Protein AF-A0A141CLS1-F1 (afdb_monomer_lite)

Organism: NCBI:txid1562708

Sequence (129 aa):
MVGFLYMALSSPFIVAILFVFTLALASLVVGCVDSFLGFVVFVVYVGGALVLFSYCFMLTPIQDTSTPMPTAAFPMLLLSLSSPLVSHTALYEFYWVSSLLVSVGVLLFIVMLCVVSMVDFSQGAMRVL

Structure (mmCIF, N/CA/C/O backbone):
data_AF-A0A141CLS1-F1
#
_entry.id   AF-A0A141CLS1-F1
#
loop_
_atom_site.group_PDB
_atom_site.id
_atom_site.type_symbol
_atom_site.label_atom_id
_atom_site.label_alt_id
_atom_site.label_comp_id
_atom_site.label_asym_id
_atom_site.label_entity_id
_atom_site.label_seq_id
_atom_site.pdbx_PDB_ins_code
_atom_site.Cartn_x
_atom_site.Cartn_y
_atom_site.Cartn_z
_atom_site.occupancy
_atom_site.B_iso_or_equiv
_atom_site.auth_seq_id
_atom_site.auth_comp_id
_atom_site.auth_asym_id
_atom_site.auth_atom_id
_atom_site.pdbx_PDB_model_num
ATOM 1 N N . MET A 1 1 ? 10.681 -12.721 9.536 1.00 56.19 1 MET A N 1
ATOM 2 C CA . MET A 1 1 ? 10.980 -12.102 10.849 1.00 56.19 1 MET A CA 1
ATOM 3 C C . MET A 1 1 ? 10.014 -10.964 11.186 1.00 56.19 1 MET A C 1
ATOM 5 O O . MET A 1 1 ? 9.451 -10.987 12.268 1.00 56.19 1 MET A O 1
ATOM 9 N N . VAL A 1 2 ? 9.726 -10.045 10.252 1.00 60.47 2 VAL A N 1
ATOM 10 C CA . VAL A 1 2 ? 8.754 -8.942 10.449 1.00 60.47 2 VAL A CA 1
ATOM 11 C C . VAL A 1 2 ? 7.350 -9.420 10.866 1.00 60.47 2 VAL A C 1
ATOM 13 O O . VAL A 1 2 ? 6.761 -8.853 11.777 1.00 60.47 2 VAL A O 1
ATOM 16 N N . GLY A 1 3 ? 6.838 -10.513 10.282 1.00 61.44 3 GLY A N 1
ATOM 17 C CA . GLY A 1 3 ? 5.525 -11.074 10.650 1.00 61.44 3 GLY A CA 1
ATOM 18 C C . GLY A 1 3 ? 5.404 -11.508 12.119 1.00 61.44 3 GLY A C 1
ATOM 19 O O . GLY A 1 3 ? 4.357 -11.325 12.728 1.00 61.44 3 GLY A O 1
ATOM 20 N N . PHE A 1 4 ? 6.491 -12.008 12.716 1.00 61.31 4 PHE A N 1
ATOM 21 C CA . PHE A 1 4 ? 6.523 -12.371 14.138 1.00 61.31 4 PHE A CA 1
ATOM 22 C C . PHE A 1 4 ? 6.476 -11.128 15.039 1.00 61.31 4 PHE A C 1
ATOM 24 O O . PHE A 1 4 ? 5.870 -11.152 16.104 1.00 61.31 4 PHE A O 1
ATOM 31 N N . LEU A 1 5 ? 7.060 -10.018 14.577 1.00 65.31 5 LEU A N 1
ATOM 32 C CA . LEU A 1 5 ? 7.060 -8.747 15.292 1.00 65.31 5 LEU A CA 1
ATOM 33 C C . LEU A 1 5 ? 5.656 -8.127 15.345 1.00 65.31 5 LEU A C 1
ATOM 35 O O . LEU A 1 5 ? 5.281 -7.583 16.376 1.00 65.31 5 LEU A O 1
ATOM 39 N N . TYR A 1 6 ? 4.850 -8.290 14.291 1.00 67.19 6 TYR A N 1
ATOM 40 C CA . TYR A 1 6 ? 3.437 -7.891 14.313 1.00 67.19 6 TYR A CA 1
ATOM 41 C C . TYR A 1 6 ? 2.585 -8.736 15.262 1.00 67.19 6 TYR A C 1
ATOM 43 O O . TYR A 1 6 ? 1.715 -8.193 15.932 1.00 67.19 6 TYR A O 1
ATOM 51 N N . MET A 1 7 ? 2.847 -10.042 15.355 1.00 63.72 7 MET A N 1
ATOM 52 C CA . MET A 1 7 ? 2.113 -10.932 16.265 1.00 63.72 7 MET A CA 1
ATOM 53 C C . MET A 1 7 ? 2.458 -10.703 17.745 1.00 63.72 7 MET A C 1
ATOM 55 O O . MET A 1 7 ? 1.649 -11.014 18.613 1.00 63.72 7 MET A O 1
ATOM 59 N N . ALA A 1 8 ? 3.643 -10.165 18.041 1.00 60.09 8 ALA A N 1
ATOM 60 C CA . ALA A 1 8 ? 4.111 -9.926 19.407 1.00 60.09 8 ALA A CA 1
ATOM 61 C C . ALA A 1 8 ? 3.618 -8.599 20.022 1.00 60.09 8 ALA A C 1
ATOM 63 O O . ALA A 1 8 ? 3.881 -8.336 21.196 1.00 60.09 8 ALA A O 1
ATOM 64 N N . LEU A 1 9 ? 2.932 -7.749 19.252 1.00 64.50 9 LEU A N 1
ATOM 65 C CA . LEU A 1 9 ? 2.493 -6.422 19.687 1.00 64.50 9 LEU A CA 1
ATOM 66 C C . LEU A 1 9 ? 1.011 -6.432 20.060 1.00 64.50 9 LEU A C 1
ATOM 68 O O . LEU A 1 9 ? 0.156 -6.798 19.261 1.00 64.50 9 LEU A O 1
ATOM 72 N N . SER A 1 10 ? 0.712 -5.995 21.281 1.00 63.69 10 SER A N 1
ATOM 73 C CA . SER A 1 10 ? -0.643 -5.999 21.839 1.00 63.69 10 SER A CA 1
ATOM 74 C C . SER A 1 10 ? -1.472 -4.766 21.477 1.00 63.69 10 SER A C 1
ATOM 76 O O . SER A 1 10 ? -2.696 -4.822 21.563 1.00 63.69 10 SER A O 1
ATOM 78 N N . SER A 1 11 ? -0.840 -3.656 21.079 1.00 71.19 11 SER A N 1
ATOM 79 C CA . SER A 1 11 ? -1.542 -2.403 20.788 1.00 71.19 11 SER A CA 1
ATOM 80 C C . SER A 1 11 ? -1.694 -2.161 19.277 1.00 71.19 11 SER A C 1
ATOM 82 O O . SER A 1 11 ? -0.695 -2.099 18.549 1.00 71.19 11 SER A O 1
ATOM 84 N N . PRO A 1 12 ? -2.932 -1.960 18.779 1.00 75.06 12 PRO A N 1
ATOM 85 C CA . PRO A 1 12 ? -3.194 -1.788 17.348 1.00 75.06 12 PRO A CA 1
ATOM 86 C C . PRO A 1 12 ? -2.541 -0.517 16.785 1.00 75.06 12 PRO A C 1
ATOM 88 O O . PRO A 1 12 ? -2.148 -0.480 15.622 1.00 75.06 12 PRO A O 1
ATOM 91 N N . PHE A 1 13 ? -2.357 0.506 17.624 1.00 75.81 13 PHE A N 1
ATOM 92 C CA . PHE A 1 13 ? -1.700 1.756 17.245 1.00 75.81 13 PHE A CA 1
ATOM 93 C C . PHE A 1 13 ? -0.210 1.575 16.923 1.00 75.81 13 PHE A C 1
ATOM 95 O O . PHE A 1 13 ? 0.270 2.062 15.900 1.00 75.81 13 PHE A O 1
ATOM 102 N N . ILE A 1 14 ? 0.526 0.833 17.760 1.00 75.62 14 ILE A N 1
ATOM 103 C CA . ILE A 1 14 ? 1.956 0.575 17.529 1.00 75.62 14 ILE A CA 1
ATOM 104 C C . ILE A 1 14 ? 2.134 -0.302 16.287 1.00 75.62 14 ILE A C 1
ATOM 106 O O . ILE A 1 14 ? 3.029 -0.050 15.479 1.00 75.62 14 ILE A O 1
ATOM 110 N N . VAL A 1 15 ? 1.247 -1.283 16.092 1.00 78.69 15 VAL A N 1
ATOM 111 C CA . VAL A 1 15 ? 1.221 -2.115 14.882 1.00 78.69 15 VAL A CA 1
ATOM 112 C C . VAL A 1 15 ? 1.004 -1.261 13.632 1.00 78.69 15 VAL A C 1
ATOM 114 O O . VAL A 1 15 ? 1.752 -1.416 12.668 1.00 78.69 15 VAL A O 1
ATOM 117 N N . ALA A 1 16 ? 0.049 -0.326 13.653 1.00 80.00 16 ALA A N 1
ATOM 118 C CA . ALA A 1 16 ? -0.216 0.562 12.522 1.00 80.00 16 ALA A CA 1
ATOM 119 C C . ALA A 1 16 ? 0.993 1.452 12.184 1.00 80.00 16 ALA A C 1
ATOM 121 O O . ALA A 1 16 ? 1.373 1.556 11.018 1.00 80.00 16 ALA A O 1
ATOM 122 N N . ILE A 1 17 ? 1.649 2.042 13.191 1.00 79.69 17 ILE A N 1
ATOM 123 C CA . ILE A 1 17 ? 2.852 2.867 12.983 1.00 79.69 17 ILE A CA 1
ATOM 124 C C . ILE A 1 17 ? 3.990 2.042 12.383 1.00 79.69 17 ILE A C 1
ATOM 126 O O . ILE A 1 17 ? 4.622 2.471 11.417 1.00 79.69 17 ILE A O 1
ATOM 130 N N . LEU A 1 18 ? 4.251 0.852 12.930 1.00 80.06 18 LEU A N 1
ATOM 131 C CA . LEU A 1 18 ? 5.296 -0.025 12.405 1.00 80.06 18 LEU A CA 1
ATOM 132 C C . LEU A 1 18 ? 4.978 -0.485 10.983 1.00 80.06 18 LEU A C 1
ATOM 134 O O . LEU A 1 18 ? 5.877 -0.526 10.147 1.00 80.06 18 LEU A O 1
ATOM 138 N N . PHE A 1 19 ? 3.707 -0.742 10.681 1.00 83.56 19 PHE A N 1
ATOM 139 C CA . PHE A 1 19 ? 3.263 -1.078 9.335 1.00 83.56 19 PHE A CA 1
ATOM 140 C C . PHE A 1 19 ? 3.518 0.048 8.336 1.00 83.56 19 PHE A C 1
ATOM 142 O O . PHE A 1 19 ? 4.166 -0.177 7.311 1.00 83.56 19 PHE A O 1
ATOM 149 N N . VAL A 1 20 ? 3.119 1.277 8.661 1.00 86.62 20 VAL A N 1
ATOM 150 C CA . VAL A 1 20 ? 3.408 2.455 7.828 1.00 86.62 20 VAL A CA 1
ATOM 151 C C . VAL A 1 20 ? 4.918 2.630 7.638 1.00 86.62 20 VAL A C 1
ATOM 153 O O . VAL A 1 20 ? 5.376 2.863 6.520 1.00 86.62 20 VAL A O 1
ATOM 156 N N . PHE A 1 21 ? 5.709 2.448 8.698 1.00 83.81 21 PHE A N 1
ATOM 157 C CA . PHE A 1 21 ? 7.164 2.555 8.626 1.00 83.81 21 PHE A CA 1
ATOM 158 C C . PHE A 1 21 ? 7.797 1.459 7.748 1.00 83.81 21 PHE A C 1
ATOM 160 O O . PHE A 1 21 ? 8.691 1.754 6.954 1.00 83.81 21 PHE A O 1
ATOM 167 N N . THR A 1 22 ? 7.303 0.214 7.805 1.00 83.38 22 THR A N 1
ATOM 168 C CA . THR A 1 22 ? 7.762 -0.853 6.895 1.00 83.38 22 THR A CA 1
ATOM 169 C C . THR A 1 22 ? 7.463 -0.554 5.439 1.00 83.38 22 THR A C 1
ATOM 171 O O . THR A 1 22 ? 8.337 -0.750 4.597 1.00 83.38 22 THR A O 1
ATO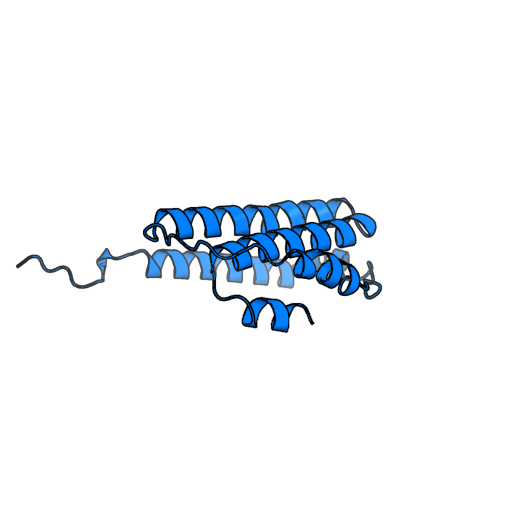M 174 N N . LEU A 1 23 ? 6.261 -0.057 5.135 1.00 85.62 23 LEU A N 1
ATOM 175 C CA . LEU A 1 23 ? 5.883 0.306 3.773 1.00 85.62 23 LEU A CA 1
ATOM 176 C C . LEU A 1 23 ? 6.720 1.478 3.258 1.00 85.62 23 LEU A C 1
ATOM 178 O O . LEU A 1 23 ? 7.158 1.449 2.111 1.00 85.62 23 LEU A O 1
ATOM 182 N N . ALA A 1 24 ? 7.001 2.470 4.107 1.00 87.00 24 ALA A N 1
ATOM 183 C CA . ALA A 1 24 ? 7.867 3.589 3.755 1.00 87.00 24 ALA A CA 1
ATOM 184 C C . ALA A 1 24 ? 9.290 3.113 3.416 1.00 87.00 24 ALA A C 1
ATOM 186 O O . ALA A 1 24 ? 9.809 3.447 2.351 1.00 87.00 24 ALA A O 1
ATOM 187 N N . LEU A 1 25 ? 9.895 2.264 4.253 1.00 84.94 25 LEU A N 1
ATOM 188 C CA . LEU A 1 25 ? 11.216 1.690 3.970 1.00 84.94 25 LEU A CA 1
ATOM 189 C C . LEU A 1 25 ? 11.216 0.804 2.718 1.00 84.94 25 LEU A C 1
ATOM 191 O O . LEU A 1 25 ? 12.133 0.898 1.905 1.00 84.94 25 LEU A O 1
ATOM 195 N N . ALA A 1 26 ? 10.181 -0.016 2.526 1.00 82.50 26 ALA A N 1
ATOM 196 C CA . ALA A 1 26 ? 10.037 -0.832 1.325 1.00 82.50 26 ALA A CA 1
ATOM 197 C C . ALA A 1 26 ? 9.936 0.040 0.064 1.00 82.50 26 ALA A C 1
ATOM 199 O O . ALA A 1 26 ? 10.619 -0.226 -0.921 1.00 82.50 26 ALA A O 1
ATOM 200 N N . SER A 1 27 ? 9.151 1.121 0.109 1.00 85.81 27 SER A N 1
ATOM 201 C CA . SER A 1 27 ? 9.032 2.062 -1.010 1.00 85.81 27 SER A CA 1
ATOM 202 C C . SER A 1 27 ? 10.345 2.786 -1.310 1.00 85.81 27 SER A C 1
ATOM 204 O O . SER A 1 27 ? 10.648 3.030 -2.474 1.00 85.81 27 SER A O 1
ATOM 206 N N . LEU A 1 28 ? 11.164 3.058 -0.287 1.00 85.19 28 LEU A N 1
ATOM 207 C CA . LEU A 1 28 ? 12.487 3.655 -0.450 1.00 85.19 28 LEU A CA 1
ATOM 208 C C . LEU A 1 28 ? 13.446 2.682 -1.143 1.00 85.19 28 LEU A C 1
ATOM 210 O O . LEU A 1 28 ? 14.127 3.073 -2.086 1.00 85.19 28 LEU A O 1
ATOM 214 N N . VAL A 1 29 ? 13.438 1.403 -0.753 1.00 83.62 29 VAL A N 1
ATOM 215 C CA . VAL A 1 29 ? 14.231 0.360 -1.429 1.00 83.62 29 VAL A CA 1
ATOM 216 C C . VAL A 1 29 ? 13.799 0.182 -2.880 1.00 83.62 29 VAL A C 1
ATOM 218 O O . VAL A 1 29 ? 14.652 0.118 -3.761 1.00 83.62 29 VAL A O 1
ATOM 221 N N . VAL A 1 30 ? 12.492 0.161 -3.150 1.00 82.44 30 VAL A N 1
ATOM 222 C CA . VAL A 1 30 ? 11.977 0.131 -4.529 1.00 82.44 30 VAL A CA 1
ATOM 223 C C . VAL A 1 30 ? 12.361 1.410 -5.281 1.00 82.44 30 VAL A C 1
ATOM 225 O O . VAL A 1 30 ? 12.693 1.343 -6.457 1.00 82.44 30 VAL A O 1
ATOM 228 N N . GLY A 1 31 ? 12.397 2.563 -4.611 1.00 83.44 31 GLY A N 1
ATOM 229 C CA . GLY A 1 31 ? 12.823 3.840 -5.187 1.00 83.44 31 GLY A CA 1
ATOM 230 C C . GLY A 1 31 ? 14.309 3.907 -5.551 1.00 83.44 31 GLY A C 1
ATOM 231 O O . GLY A 1 31 ? 14.663 4.632 -6.483 1.00 83.44 31 GLY A O 1
ATOM 232 N N . CYS A 1 32 ? 15.166 3.138 -4.868 1.00 83.12 32 CYS A N 1
ATOM 233 C CA . CYS A 1 32 ? 16.570 2.956 -5.253 1.00 83.12 32 CYS A CA 1
ATOM 234 C C . CYS A 1 32 ? 16.728 2.153 -6.552 1.00 83.12 32 CYS A C 1
ATOM 236 O O . CYS A 1 32 ? 17.755 2.275 -7.213 1.00 83.12 32 CYS A O 1
ATOM 238 N N . VAL A 1 33 ? 15.733 1.331 -6.889 1.00 81.31 33 VAL A N 1
ATOM 239 C CA . VAL A 1 33 ? 15.681 0.520 -8.109 1.00 81.31 33 VAL A CA 1
ATOM 240 C C . VAL A 1 33 ? 15.054 1.357 -9.230 1.00 81.31 33 VAL A C 1
ATOM 242 O O . VAL A 1 33 ? 15.735 1.704 -10.188 1.00 81.31 33 VAL A O 1
ATOM 245 N N . ASP A 1 34 ? 13.799 1.781 -9.061 1.00 83.75 34 ASP A N 1
ATOM 246 C CA . ASP A 1 34 ? 13.073 2.665 -9.977 1.00 83.75 34 ASP A CA 1
ATOM 247 C C . ASP A 1 34 ? 12.369 3.780 -9.195 1.00 83.75 34 ASP A C 1
ATOM 249 O O . ASP A 1 34 ? 11.389 3.546 -8.481 1.00 83.75 34 ASP A O 1
ATOM 253 N N . SER A 1 35 ? 12.809 5.029 -9.368 1.00 84.75 35 SER A N 1
ATOM 254 C CA . SER A 1 35 ? 12.272 6.157 -8.593 1.00 84.75 35 SER A CA 1
ATOM 255 C C . SER A 1 35 ? 10.791 6.439 -8.875 1.00 84.75 35 SER A C 1
ATOM 257 O O . SER A 1 35 ? 10.053 6.795 -7.957 1.00 84.75 35 SER A O 1
ATOM 259 N N . PHE A 1 36 ? 10.323 6.239 -10.115 1.00 86.69 36 PHE A N 1
ATOM 260 C CA . PHE A 1 36 ? 8.906 6.417 -10.458 1.00 86.69 36 PHE A CA 1
ATOM 261 C C . PHE A 1 36 ? 8.025 5.349 -9.800 1.00 86.69 36 PHE A C 1
ATOM 263 O O . PHE A 1 36 ? 7.018 5.675 -9.174 1.00 86.69 36 PHE A O 1
ATOM 270 N N . LEU A 1 37 ? 8.431 4.079 -9.883 1.00 84.81 37 LEU A N 1
ATOM 271 C CA . LEU A 1 37 ? 7.705 2.976 -9.256 1.00 84.81 37 LEU A CA 1
ATOM 272 C C . LEU A 1 37 ? 7.708 3.115 -7.730 1.00 84.81 37 LEU A C 1
ATOM 274 O O . LEU A 1 37 ? 6.665 2.947 -7.104 1.00 84.81 37 LEU A O 1
ATOM 278 N N . GLY A 1 38 ? 8.847 3.486 -7.137 1.00 86.44 38 GLY A N 1
ATOM 279 C CA . GLY A 1 38 ? 8.956 3.767 -5.705 1.00 86.44 38 GLY A CA 1
ATOM 280 C C . GLY A 1 38 ? 8.002 4.873 -5.255 1.00 86.44 38 GLY A C 1
ATOM 281 O O . GLY A 1 38 ? 7.327 4.718 -4.239 1.00 86.44 38 GLY A O 1
ATOM 282 N N . PHE A 1 39 ? 7.864 5.944 -6.045 1.00 88.94 39 PHE A N 1
ATOM 283 C CA . PHE A 1 39 ? 6.904 7.013 -5.765 1.00 88.94 39 PHE A CA 1
ATOM 284 C C . PHE A 1 39 ? 5.447 6.538 -5.861 1.00 88.94 39 PHE A C 1
ATOM 286 O O . PHE A 1 39 ? 4.653 6.825 -4.967 1.00 88.94 39 PHE A O 1
ATOM 293 N N . VAL A 1 40 ? 5.087 5.770 -6.895 1.00 90.50 40 VAL A N 1
ATOM 294 C CA . VAL A 1 40 ? 3.732 5.200 -7.029 1.00 90.50 40 VAL A CA 1
ATOM 295 C C . VAL A 1 40 ? 3.413 4.270 -5.855 1.00 90.50 40 VAL A C 1
ATOM 297 O O . VAL A 1 40 ? 2.346 4.384 -5.253 1.00 90.50 40 VAL A O 1
ATOM 300 N N . VAL A 1 41 ? 4.348 3.392 -5.480 1.00 88.94 41 VAL A N 1
ATOM 301 C CA . VAL A 1 41 ? 4.199 2.490 -4.329 1.00 88.94 41 VAL A CA 1
ATOM 302 C C . VAL A 1 41 ? 4.047 3.287 -3.034 1.00 88.94 41 VAL A C 1
ATOM 304 O O . VAL A 1 41 ? 3.175 2.973 -2.227 1.00 88.94 41 VAL A O 1
ATOM 307 N N . PHE A 1 42 ? 4.833 4.348 -2.850 1.00 90.75 42 PHE A N 1
ATOM 308 C CA . PHE A 1 42 ? 4.712 5.234 -1.696 1.00 90.75 42 PHE A CA 1
ATOM 309 C C . PHE A 1 42 ? 3.317 5.872 -1.621 1.00 90.75 42 PHE A C 1
ATOM 311 O O . PHE A 1 42 ? 2.633 5.743 -0.608 1.00 90.75 42 PHE A O 1
ATOM 318 N N . VAL A 1 43 ? 2.844 6.500 -2.699 1.00 93.06 43 VAL A N 1
ATOM 319 C CA . VAL A 1 43 ? 1.543 7.188 -2.702 1.00 93.06 43 VAL A CA 1
ATOM 320 C C . VAL A 1 43 ? 0.384 6.211 -2.495 1.00 93.06 43 VAL A C 1
ATOM 322 O O . VAL A 1 43 ? -0.481 6.459 -1.657 1.00 93.06 43 VAL A O 1
ATOM 325 N N . VAL A 1 44 ? 0.363 5.090 -3.219 1.00 93.19 44 VAL A N 1
ATOM 326 C CA . VAL A 1 44 ? -0.767 4.150 -3.181 1.00 93.19 44 VAL A CA 1
ATOM 327 C C . VAL A 1 44 ? -0.792 3.359 -1.873 1.00 93.19 44 VAL A C 1
ATOM 329 O O . VAL A 1 44 ? -1.841 3.282 -1.235 1.00 93.19 44 VAL A O 1
ATOM 332 N N . TYR A 1 45 ? 0.342 2.804 -1.432 1.00 90.00 45 TYR A N 1
ATOM 333 C CA . TYR A 1 45 ? 0.370 1.959 -0.236 1.00 90.00 45 TYR A CA 1
ATOM 334 C C . TYR A 1 45 ? 0.512 2.761 1.054 1.00 90.00 45 TYR A C 1
ATOM 336 O O . TYR A 1 45 ? -0.289 2.566 1.965 1.00 90.00 45 TYR A O 1
ATOM 344 N N . VAL A 1 46 ? 1.492 3.667 1.157 1.00 91.31 46 VAL A N 1
ATOM 345 C CA . VAL A 1 46 ? 1.685 4.460 2.387 1.00 91.31 46 VAL A CA 1
ATOM 346 C C . VAL A 1 46 ? 0.541 5.460 2.538 1.00 91.31 46 VAL A C 1
ATOM 348 O O . VAL A 1 46 ? -0.075 5.526 3.601 1.00 91.31 46 VAL A O 1
ATOM 351 N N . GLY A 1 47 ? 0.203 6.184 1.466 1.00 91.62 47 GLY A N 1
ATOM 352 C CA . GLY A 1 47 ? -0.922 7.121 1.470 1.00 91.62 47 GLY A CA 1
ATOM 353 C C . GLY A 1 47 ? -2.264 6.428 1.723 1.00 91.62 47 GLY A C 1
ATOM 354 O O . GLY A 1 47 ? -3.013 6.850 2.603 1.00 91.62 47 GLY A O 1
ATOM 355 N N . GLY A 1 48 ? -2.543 5.323 1.023 1.00 90.25 48 GLY A N 1
ATOM 356 C CA . GLY A 1 48 ? -3.771 4.547 1.218 1.00 90.25 48 GLY A CA 1
ATOM 357 C C . GLY A 1 48 ? -3.905 3.969 2.630 1.00 90.25 48 GLY A C 1
ATOM 358 O O . GLY A 1 48 ? -4.962 4.095 3.251 1.00 90.25 48 GLY A O 1
ATOM 359 N N . ALA A 1 49 ? -2.828 3.398 3.179 1.00 88.62 49 ALA A N 1
ATOM 360 C CA . ALA A 1 49 ? -2.826 2.863 4.539 1.00 88.62 49 ALA A CA 1
ATOM 361 C C . ALA A 1 49 ? -3.076 3.955 5.589 1.00 88.62 49 ALA A C 1
ATOM 363 O O . ALA A 1 49 ? -3.860 3.739 6.509 1.00 88.62 49 ALA A O 1
ATOM 364 N N . LEU A 1 50 ? -2.463 5.137 5.444 1.00 88.62 50 LEU A N 1
ATOM 365 C CA . LEU A 1 50 ? -2.674 6.257 6.368 1.00 88.62 50 LEU A CA 1
ATOM 366 C C . LEU A 1 50 ? -4.131 6.723 6.400 1.00 88.62 50 LEU A C 1
ATOM 368 O O . LEU A 1 50 ? -4.655 7.001 7.478 1.00 88.62 50 LEU A O 1
ATOM 372 N N . VAL A 1 51 ? -4.791 6.782 5.241 1.00 91.31 51 VAL A N 1
ATOM 373 C CA . VAL A 1 51 ? -6.212 7.141 5.157 1.00 91.31 51 VAL A CA 1
ATOM 374 C C . VAL A 1 51 ? -7.082 6.064 5.805 1.00 91.31 51 VAL A C 1
ATOM 376 O O . VAL A 1 51 ? -7.943 6.383 6.617 1.00 91.31 51 VAL A O 1
ATOM 379 N N . LEU A 1 52 ? -6.847 4.782 5.513 1.00 87.69 52 LEU A N 1
ATOM 380 C CA . LEU A 1 52 ? -7.622 3.700 6.128 1.00 87.69 52 LEU A CA 1
ATOM 381 C C . LEU A 1 52 ? -7.456 3.671 7.651 1.00 87.69 52 LEU A C 1
ATOM 383 O O . LEU A 1 52 ? -8.448 3.597 8.371 1.00 87.69 52 LEU A O 1
ATOM 387 N N . PHE A 1 53 ? -6.225 3.783 8.156 1.00 85.44 53 PHE A N 1
ATOM 388 C CA . PHE A 1 53 ? -5.990 3.802 9.598 1.00 85.44 53 PHE A CA 1
ATOM 389 C C . PHE A 1 53 ? -6.581 5.035 10.276 1.00 85.44 53 PHE A C 1
ATOM 391 O O . PHE A 1 53 ? -7.116 4.898 11.373 1.00 85.44 53 PHE A O 1
ATOM 398 N N . SER A 1 54 ? -6.541 6.215 9.647 1.00 84.88 54 SER A N 1
ATOM 399 C CA . SER A 1 54 ? -7.156 7.410 10.233 1.00 84.88 54 SER A CA 1
ATOM 400 C C . SER A 1 54 ? -8.671 7.253 10.365 1.00 84.88 54 SER A C 1
ATOM 402 O O . SER A 1 54 ? -9.206 7.537 11.435 1.00 84.88 54 SER A O 1
ATOM 404 N N . TYR A 1 55 ? -9.346 6.698 9.353 1.00 86.00 55 TYR A N 1
ATOM 405 C CA . TYR A 1 55 ? -10.769 6.364 9.447 1.00 86.00 55 TYR A CA 1
ATOM 406 C C . TYR A 1 55 ? -11.047 5.306 10.522 1.00 86.00 55 TYR A C 1
ATOM 408 O O . TYR A 1 55 ? -11.952 5.491 11.336 1.00 86.00 55 TYR A O 1
ATOM 416 N N . CYS A 1 56 ? -10.250 4.234 10.592 1.00 80.19 56 CYS A N 1
ATOM 417 C CA . CYS A 1 56 ? -10.394 3.213 11.635 1.00 80.19 56 CYS A CA 1
ATOM 418 C C . CYS A 1 56 ? -10.236 3.800 13.047 1.00 80.19 56 CYS A C 1
ATOM 420 O O . CYS A 1 56 ? -10.986 3.436 13.954 1.00 80.19 56 CYS A O 1
ATOM 422 N N . PHE A 1 57 ? -9.296 4.729 13.242 1.00 75.88 57 PHE A N 1
ATOM 423 C CA . PHE A 1 57 ? -9.090 5.394 14.528 1.00 75.88 57 PHE A CA 1
ATOM 424 C C . PHE A 1 57 ? -10.180 6.410 14.859 1.00 75.88 57 PHE A C 1
ATOM 426 O O . PHE A 1 57 ? -10.562 6.508 16.018 1.00 75.88 57 PHE A O 1
ATOM 433 N N . MET A 1 58 ? -10.727 7.122 13.872 1.00 79.75 58 MET A N 1
ATOM 434 C CA . MET A 1 58 ? -11.873 8.010 14.099 1.00 79.75 58 MET A CA 1
ATOM 435 C C . MET A 1 58 ? -13.121 7.244 14.559 1.00 79.75 58 MET A C 1
ATOM 437 O O . MET A 1 58 ? -13.915 7.779 15.327 1.00 79.75 58 MET A O 1
ATOM 441 N N . LEU A 1 59 ? -13.293 6.000 14.102 1.00 73.25 59 LEU A N 1
ATOM 442 C CA . LEU A 1 59 ? -14.455 5.167 14.421 1.00 73.25 59 LEU A CA 1
ATOM 443 C C . LEU A 1 59 ? -14.298 4.337 15.707 1.00 73.25 59 LEU A C 1
ATOM 445 O O . LEU A 1 59 ? -15.296 3.840 16.226 1.00 73.25 59 LEU A O 1
ATOM 449 N N . THR A 1 60 ? -13.081 4.180 16.233 1.00 71.56 60 THR A N 1
ATOM 450 C CA . THR A 1 60 ? -12.820 3.345 17.416 1.00 71.56 60 THR A CA 1
ATOM 451 C C . THR A 1 60 ? -12.591 4.234 18.643 1.00 71.56 60 THR A C 1
ATOM 453 O O . THR A 1 60 ? -11.689 5.071 18.607 1.00 71.56 60 THR A O 1
ATOM 456 N N . PRO A 1 61 ? -13.359 4.086 19.743 1.00 56.38 61 PRO A N 1
ATOM 457 C CA . PRO A 1 61 ? -13.155 4.890 20.943 1.00 56.38 61 PRO A CA 1
ATOM 458 C C . PRO A 1 61 ? -11.742 4.674 21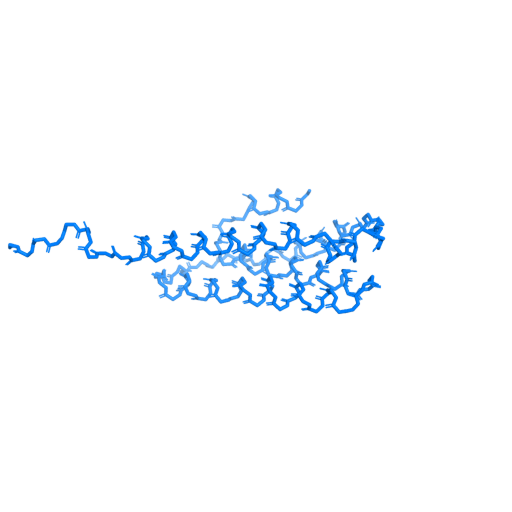.496 1.00 56.38 61 PRO A C 1
ATOM 460 O O . PRO A 1 61 ? -11.260 3.546 21.596 1.00 56.38 61 PRO A O 1
ATOM 463 N N . ILE A 1 62 ? -11.100 5.798 21.809 1.00 56.53 62 ILE A N 1
ATOM 464 C CA . ILE A 1 62 ? -9.713 5.977 22.248 1.00 56.53 62 ILE A CA 1
ATOM 465 C C . ILE A 1 62 ? -9.297 4.863 23.220 1.00 56.53 62 ILE A C 1
ATOM 467 O O . ILE A 1 62 ? -9.743 4.819 24.364 1.00 56.53 62 ILE A O 1
ATOM 471 N N . GLN A 1 63 ? -8.438 3.948 22.763 1.00 57.66 63 GLN A N 1
ATOM 472 C CA . GLN A 1 63 ? -7.776 2.993 23.646 1.00 57.66 63 GLN A CA 1
ATOM 473 C C . GLN A 1 63 ? -6.577 3.684 24.298 1.00 57.66 63 GLN A C 1
ATOM 475 O O . GLN A 1 63 ? -5.504 3.775 23.695 1.00 57.66 63 GLN A O 1
ATOM 480 N N . ASP A 1 64 ? -6.756 4.147 25.537 1.00 54.50 64 ASP A N 1
ATOM 481 C CA . ASP A 1 64 ? -5.676 4.582 26.427 1.00 54.50 64 ASP A CA 1
ATOM 482 C C . ASP A 1 64 ? -4.719 3.413 26.673 1.00 54.50 64 ASP A C 1
ATOM 484 O O . ASP A 1 64 ? -4.880 2.611 27.592 1.00 54.50 64 ASP A O 1
ATOM 488 N N . THR A 1 65 ? -3.721 3.275 25.803 1.00 55.44 65 THR A N 1
ATOM 489 C CA . THR A 1 65 ? -2.739 2.197 25.902 1.00 55.44 65 THR A CA 1
ATOM 490 C C . THR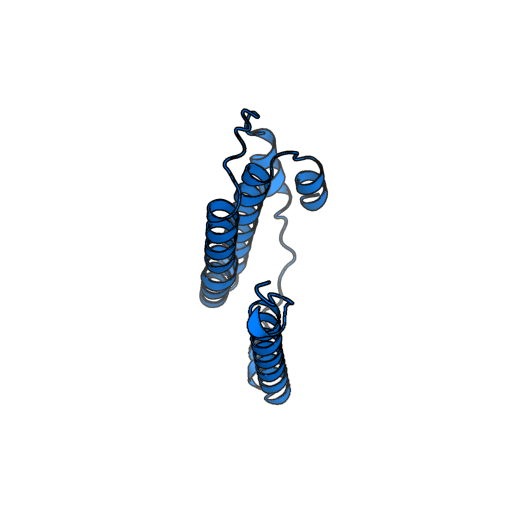 A 1 65 ? -1.383 2.811 26.199 1.00 55.44 65 THR A C 1
ATOM 492 O O . THR A 1 65 ? -0.594 3.120 25.307 1.00 55.44 65 THR A O 1
ATOM 495 N N . SER A 1 66 ? -1.110 3.000 27.489 1.00 49.03 66 SER A N 1
ATOM 496 C CA . SER A 1 66 ? 0.208 3.344 28.022 1.00 49.03 66 SER A CA 1
ATOM 497 C C . SER A 1 66 ? 1.139 2.127 27.941 1.00 49.03 66 SER A C 1
ATOM 499 O O . SER A 1 66 ? 1.486 1.522 28.954 1.00 49.03 66 SER A O 1
ATOM 501 N N . THR A 1 67 ? 1.515 1.713 26.732 1.00 56.31 67 THR A N 1
ATOM 502 C CA . THR A 1 67 ? 2.544 0.682 26.532 1.00 56.31 67 THR A CA 1
ATOM 503 C C . THR A 1 67 ? 3.802 1.320 25.956 1.00 56.31 67 THR A C 1
ATOM 505 O O . THR A 1 67 ? 3.697 2.043 24.962 1.00 56.31 67 THR A O 1
ATOM 508 N N . PRO A 1 68 ? 4.986 1.074 26.546 1.00 55.91 68 PRO A N 1
ATOM 509 C CA . PRO A 1 68 ? 6.229 1.656 26.063 1.00 55.91 68 PRO A CA 1
ATOM 510 C C . PRO A 1 68 ? 6.520 1.187 24.634 1.00 55.91 68 PRO A C 1
ATOM 512 O O . PRO A 1 68 ? 6.443 -0.003 24.328 1.00 55.91 68 PRO A O 1
ATOM 515 N N . MET A 1 69 ? 6.862 2.141 23.765 1.00 56.34 69 MET A N 1
ATOM 516 C CA . MET A 1 69 ? 7.348 1.887 22.409 1.00 56.34 69 MET A CA 1
ATOM 517 C C . MET A 1 69 ? 8.538 0.915 22.466 1.00 56.34 69 MET A C 1
ATOM 519 O O . MET A 1 69 ? 9.550 1.246 23.091 1.00 56.34 69 MET A O 1
ATOM 523 N N . PRO A 1 70 ? 8.468 -0.263 21.822 1.00 59.75 70 PRO A N 1
ATOM 524 C CA . PRO A 1 70 ? 9.600 -1.169 21.756 1.00 59.75 70 PRO A CA 1
ATOM 525 C C . PRO A 1 70 ? 10.630 -0.588 20.782 1.00 59.75 70 PRO A C 1
ATOM 527 O O . PRO A 1 70 ? 10.620 -0.856 19.583 1.00 59.75 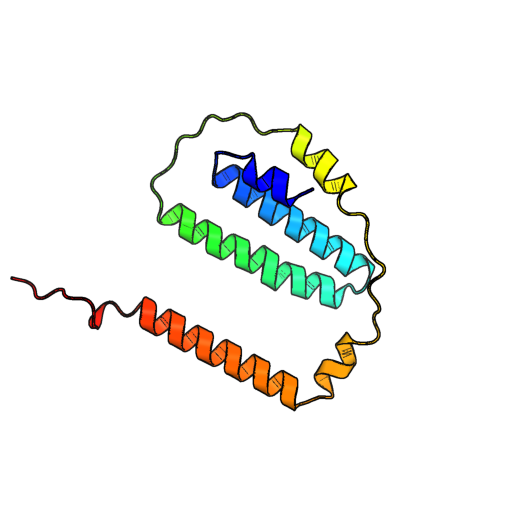70 PRO A O 1
ATOM 530 N N . THR A 1 71 ? 11.548 0.219 21.311 1.00 58.84 71 THR A N 1
ATOM 531 C CA . THR A 1 71 ? 12.683 0.824 20.592 1.00 58.84 71 THR A CA 1
ATOM 532 C C . THR A 1 71 ? 13.589 -0.214 19.918 1.00 58.84 71 THR A C 1
ATOM 534 O O . THR A 1 71 ? 14.280 0.110 18.956 1.00 58.84 71 THR A O 1
ATOM 537 N N . ALA A 1 72 ? 13.531 -1.479 20.347 1.00 56.47 72 ALA A N 1
ATOM 538 C CA . ALA A 1 72 ? 14.236 -2.605 19.733 1.00 56.47 72 ALA A CA 1
ATOM 539 C C . ALA A 1 72 ? 13.626 -3.096 18.400 1.00 56.47 72 ALA A C 1
ATOM 541 O O . ALA A 1 72 ? 14.301 -3.802 17.650 1.00 56.47 72 ALA A O 1
ATOM 542 N N . ALA A 1 73 ? 12.387 -2.716 18.062 1.00 61.09 73 ALA A N 1
ATOM 543 C CA . ALA A 1 73 ? 11.741 -3.134 16.813 1.00 61.09 73 ALA A CA 1
ATOM 544 C C . ALA A 1 73 ? 12.317 -2.429 15.573 1.00 61.09 73 ALA A C 1
ATOM 546 O O . ALA A 1 73 ? 12.475 -3.046 14.520 1.00 61.09 73 ALA A O 1
ATOM 547 N N . PHE A 1 74 ? 12.682 -1.152 15.710 1.00 61.00 74 PHE A N 1
ATOM 548 C CA . PHE A 1 74 ? 13.238 -0.330 14.633 1.00 61.00 74 PHE A CA 1
ATOM 549 C C . PHE A 1 74 ? 14.546 -0.877 14.028 1.00 61.00 74 PHE A C 1
ATOM 551 O O . PHE A 1 74 ? 14.605 -1.025 12.805 1.00 61.00 74 PHE A O 1
ATOM 558 N N . PRO A 1 75 ? 15.584 -1.230 14.817 1.00 59.75 75 PRO A N 1
ATOM 559 C CA . PRO A 1 75 ? 16.825 -1.767 14.254 1.00 59.75 75 PRO A CA 1
ATOM 560 C C . PRO A 1 75 ? 16.636 -3.161 13.639 1.00 59.75 75 PRO A C 1
ATOM 562 O O . PRO A 1 75 ? 17.256 -3.477 12.626 1.00 59.75 75 PRO A O 1
ATOM 565 N N . MET A 1 76 ? 15.740 -3.984 14.197 1.00 60.78 76 MET A N 1
ATOM 566 C CA . MET A 1 76 ? 15.456 -5.322 13.669 1.00 60.78 76 MET A CA 1
ATOM 567 C C . MET A 1 76 ? 14.750 -5.268 12.304 1.00 60.78 76 MET A C 1
ATOM 569 O O . MET A 1 76 ? 14.955 -6.135 11.453 1.00 60.78 76 MET A O 1
ATOM 573 N N . LEU A 1 77 ? 13.947 -4.224 12.082 1.00 62.59 77 LEU A N 1
ATOM 574 C CA . LEU A 1 77 ? 13.277 -3.971 10.814 1.00 62.59 77 LEU A CA 1
ATOM 575 C C . LEU A 1 77 ? 14.262 -3.605 9.696 1.00 62.59 77 LEU A C 1
ATOM 577 O O . LEU A 1 77 ? 14.150 -4.127 8.589 1.00 62.59 77 LEU A O 1
ATOM 581 N N . LEU A 1 78 ? 15.252 -2.762 10.007 1.00 62.03 78 LEU A N 1
ATOM 582 C CA . LEU A 1 78 ? 16.314 -2.373 9.075 1.00 62.03 78 LEU A CA 1
ATOM 583 C C . LEU A 1 78 ? 17.149 -3.584 8.631 1.00 62.03 78 LEU A C 1
ATOM 585 O O . LEU A 1 78 ? 17.458 -3.717 7.451 1.00 62.03 78 LEU A O 1
ATOM 589 N N . LEU A 1 79 ? 17.442 -4.510 9.549 1.00 59.66 79 LEU A N 1
ATOM 590 C CA . LEU A 1 79 ? 18.153 -5.763 9.255 1.00 59.66 79 LEU A CA 1
ATOM 591 C C . LEU A 1 79 ? 17.345 -6.730 8.375 1.00 59.66 79 LEU A C 1
ATOM 593 O O . LEU A 1 79 ? 17.916 -7.463 7.570 1.00 59.66 79 LEU A O 1
ATOM 597 N N . SER A 1 80 ? 16.014 -6.730 8.493 1.00 60.41 80 SER A N 1
ATOM 598 C CA . SER A 1 80 ? 15.149 -7.578 7.663 1.00 60.41 80 SER A CA 1
ATOM 599 C C . SER A 1 80 ? 15.034 -7.095 6.217 1.00 60.41 80 SER A C 1
ATOM 601 O O . SER A 1 80 ? 14.550 -7.851 5.374 1.00 60.41 80 SER A O 1
ATOM 603 N N . LEU A 1 81 ? 15.458 -5.868 5.917 1.00 61.16 81 LEU A N 1
ATOM 604 C CA . LEU A 1 81 ? 15.397 -5.271 4.587 1.00 61.16 81 LEU A CA 1
ATOM 605 C C . LEU A 1 81 ? 16.602 -5.694 3.727 1.00 61.16 81 LEU A C 1
ATOM 607 O O . LEU A 1 81 ? 17.189 -4.898 3.002 1.00 61.16 81 LEU A O 1
ATOM 611 N N . SER A 1 82 ? 17.000 -6.963 3.836 1.00 57.00 82 SER A N 1
ATOM 612 C CA . SER A 1 82 ? 17.976 -7.573 2.936 1.00 57.00 82 SER A CA 1
ATOM 613 C C . SER A 1 82 ? 17.270 -7.806 1.600 1.00 57.00 82 SER A C 1
ATOM 615 O O . SER A 1 82 ? 16.446 -8.713 1.478 1.00 57.00 82 SER A O 1
ATOM 617 N N . SER A 1 83 ? 17.501 -6.923 0.632 1.00 58.56 83 SER A N 1
ATOM 618 C CA . SER A 1 83 ? 16.787 -6.909 -0.642 1.00 58.56 83 SER A CA 1
ATOM 619 C C . SER A 1 83 ? 17.127 -8.132 -1.507 1.00 58.56 83 SER A C 1
ATOM 621 O O . SER A 1 83 ? 18.301 -8.377 -1.791 1.00 58.56 83 SER A O 1
ATOM 623 N N . PRO A 1 84 ? 16.132 -8.891 -2.004 1.00 56.34 84 PRO A N 1
ATOM 624 C CA . PRO A 1 84 ? 16.344 -9.687 -3.203 1.00 56.34 84 PRO A CA 1
ATOM 625 C C . PRO A 1 84 ? 16.496 -8.738 -4.401 1.00 56.34 84 PRO A C 1
ATOM 627 O O . PRO A 1 84 ? 15.787 -7.734 -4.495 1.00 56.34 84 PRO A O 1
ATOM 630 N N . LEU A 1 85 ? 17.423 -9.044 -5.314 1.00 53.78 85 LEU A N 1
ATOM 631 C CA . LEU A 1 85 ? 17.581 -8.300 -6.564 1.00 53.78 85 LEU A CA 1
ATOM 632 C C . LEU A 1 85 ? 16.284 -8.417 -7.377 1.00 53.78 85 LEU A C 1
ATOM 634 O O . LEU A 1 85 ? 15.958 -9.486 -7.893 1.00 53.78 85 LEU A O 1
ATOM 638 N N . VAL A 1 86 ? 15.536 -7.321 -7.471 1.00 59.66 86 VAL A N 1
ATOM 639 C CA . VAL A 1 86 ? 14.324 -7.235 -8.289 1.00 59.66 86 VAL A CA 1
ATOM 640 C C . VAL A 1 86 ? 14.744 -7.060 -9.748 1.00 59.66 86 VAL A C 1
ATOM 642 O O . VAL A 1 86 ? 15.444 -6.113 -10.098 1.00 59.66 86 VAL A O 1
ATOM 645 N N . SER A 1 87 ? 14.340 -7.992 -10.609 1.00 57.56 87 SER A N 1
ATOM 646 C CA . SER A 1 87 ? 14.590 -7.927 -12.050 1.00 57.56 87 SER A CA 1
ATOM 647 C C . SER A 1 87 ? 13.630 -6.937 -12.722 1.00 57.56 87 SER A C 1
ATOM 649 O O . SER A 1 87 ? 12.424 -7.183 -12.771 1.00 57.56 87 SER A O 1
ATOM 651 N N . HIS A 1 88 ? 14.165 -5.846 -13.274 1.00 58.16 88 HIS A N 1
ATOM 652 C CA . HIS A 1 88 ? 13.415 -4.761 -13.930 1.00 58.16 88 HIS A CA 1
ATOM 653 C C . HIS A 1 88 ? 12.626 -5.167 -15.187 1.00 58.16 88 HIS A C 1
ATOM 655 O O . HIS A 1 88 ? 11.723 -4.449 -15.614 1.00 58.16 88 HIS A O 1
ATOM 661 N N . THR A 1 89 ? 12.956 -6.293 -15.817 1.00 58.38 89 THR A N 1
ATOM 662 C CA . THR A 1 89 ? 12.516 -6.588 -17.189 1.00 58.38 89 THR A CA 1
ATOM 663 C C . THR A 1 89 ? 11.030 -6.928 -17.321 1.00 58.38 89 THR A C 1
ATOM 665 O O . THR A 1 89 ? 10.459 -6.701 -18.380 1.00 58.38 89 THR A O 1
ATOM 668 N N . ALA A 1 90 ? 10.370 -7.410 -16.264 1.00 61.31 90 ALA A N 1
ATOM 669 C CA . ALA A 1 90 ? 9.001 -7.929 -16.368 1.00 61.31 90 ALA A CA 1
ATOM 670 C C . ALA A 1 90 ? 7.889 -6.866 -16.228 1.00 61.31 90 ALA A C 1
ATOM 672 O O . ALA A 1 90 ? 6.760 -7.098 -16.655 1.00 61.31 90 ALA A O 1
ATOM 673 N N . LEU A 1 91 ? 8.166 -5.703 -15.623 1.00 62.59 91 LEU A N 1
ATOM 674 C CA . LEU A 1 91 ? 7.108 -4.741 -15.274 1.00 62.59 91 LEU A CA 1
ATOM 675 C C . LEU A 1 91 ? 6.592 -3.940 -16.475 1.00 62.59 91 LEU A C 1
ATOM 677 O O . LEU A 1 91 ? 5.407 -3.619 -16.534 1.00 62.59 91 LEU A O 1
ATOM 681 N N . TYR A 1 92 ? 7.450 -3.638 -17.451 1.00 63.25 92 TYR A N 1
ATOM 682 C CA . TYR A 1 92 ? 7.037 -2.906 -18.652 1.00 63.25 92 TYR A CA 1
ATOM 683 C C . TYR A 1 92 ? 6.314 -3.795 -19.671 1.00 63.25 92 TYR A C 1
ATOM 685 O O . TYR A 1 92 ? 5.431 -3.309 -20.378 1.00 63.25 92 TYR A O 1
ATOM 693 N N . GLU A 1 93 ? 6.599 -5.101 -19.695 1.00 64.81 93 GLU A N 1
ATOM 694 C CA . GLU A 1 93 ? 5.865 -6.061 -20.533 1.00 64.81 93 GLU A CA 1
ATOM 695 C C . GLU A 1 93 ? 4.385 -6.173 -20.136 1.00 64.81 93 GLU A C 1
ATOM 697 O O . GLU A 1 93 ? 3.535 -6.474 -20.974 1.00 64.81 93 GLU A O 1
ATOM 702 N N . PHE A 1 94 ? 4.040 -5.842 -18.888 1.00 63.47 94 PHE A N 1
ATOM 703 C CA . PHE A 1 94 ? 2.657 -5.817 -18.414 1.00 63.47 94 PHE A CA 1
ATOM 704 C C . PHE A 1 94 ? 1.772 -4.836 -19.199 1.00 63.47 94 PHE A C 1
ATOM 706 O O . PHE A 1 94 ? 0.633 -5.160 -19.526 1.00 63.47 94 PHE A O 1
ATOM 713 N N . TYR A 1 95 ? 2.293 -3.651 -19.539 1.00 66.50 95 TYR A N 1
ATOM 714 C CA . TYR A 1 95 ? 1.540 -2.644 -20.300 1.00 66.50 95 TYR A CA 1
ATOM 715 C C . TYR A 1 95 ? 1.323 -3.045 -21.758 1.00 66.50 95 TYR A C 1
ATOM 717 O O . TYR A 1 95 ? 0.378 -2.580 -22.394 1.00 66.50 95 TYR A O 1
ATOM 725 N N . TRP A 1 96 ? 2.182 -3.918 -22.283 1.00 65.94 96 TRP A N 1
ATOM 726 C CA . TRP A 1 96 ? 2.045 -4.455 -23.630 1.00 65.94 96 TRP A CA 1
ATOM 727 C C . TRP A 1 96 ? 0.910 -5.483 -23.718 1.00 65.94 96 TRP A C 1
ATOM 729 O O . TRP A 1 96 ? 0.196 -5.560 -24.719 1.00 65.94 96 TRP A O 1
ATOM 739 N N . VAL A 1 97 ? 0.692 -6.248 -22.644 1.00 74.06 97 VAL A N 1
ATOM 740 C CA . VAL A 1 97 ? -0.371 -7.254 -22.562 1.00 74.06 97 VAL A CA 1
ATOM 741 C C . VAL A 1 97 ? -1.678 -6.597 -22.104 1.00 74.06 97 VAL A C 1
ATOM 743 O O . VAL A 1 97 ? -2.039 -6.596 -20.926 1.00 74.06 97 VAL A O 1
ATOM 746 N N . SER A 1 98 ? -2.430 -6.060 -23.068 1.00 73.81 98 SER A N 1
ATOM 747 C CA . SER A 1 98 ? -3.714 -5.372 -22.845 1.00 73.81 98 SER A CA 1
ATOM 748 C C . SER A 1 98 ? -4.728 -6.178 -22.018 1.00 73.81 98 SER A C 1
ATOM 750 O O . SER A 1 98 ? -5.506 -5.597 -21.260 1.00 73.81 98 SER A O 1
ATOM 752 N N . SER A 1 99 ? -4.700 -7.513 -22.093 1.00 79.50 99 SER A N 1
ATOM 753 C CA . SER A 1 99 ? -5.599 -8.382 -21.325 1.00 79.50 99 SER A CA 1
ATOM 754 C C . SER A 1 99 ? -5.376 -8.301 -19.814 1.00 79.50 99 SER A C 1
ATOM 756 O O . SER A 1 99 ? -6.341 -8.375 -19.053 1.00 79.50 99 SER A O 1
ATOM 758 N N . LEU A 1 100 ? -4.132 -8.116 -19.359 1.00 82.81 100 LEU A N 1
ATOM 759 C CA . LEU A 1 100 ? -3.841 -7.984 -17.932 1.00 82.81 100 LEU A CA 1
ATOM 760 C C . LEU A 1 100 ? -4.362 -6.653 -17.391 1.00 82.81 100 LEU A C 1
ATOM 762 O O . LEU A 1 100 ? -5.000 -6.631 -16.338 1.00 82.81 100 LEU A O 1
ATOM 766 N N . LEU A 1 101 ? -4.191 -5.569 -18.149 1.00 86.44 101 LEU A N 1
ATOM 767 C CA . LEU A 1 101 ? -4.727 -4.257 -17.791 1.00 86.44 101 LEU A CA 1
ATOM 768 C C . LEU A 1 101 ? -6.258 -4.291 -17.657 1.00 86.44 101 LEU A C 1
ATOM 770 O O . LEU A 1 101 ? -6.807 -3.805 -16.669 1.00 86.44 101 LEU A O 1
ATOM 774 N N . VAL A 1 102 ? -6.944 -4.931 -18.612 1.00 89.50 102 VAL A N 1
ATOM 775 C CA . VAL A 1 102 ? -8.402 -5.128 -18.551 1.00 89.50 102 VAL A CA 1
ATOM 776 C C . VAL A 1 102 ? -8.790 -5.959 -17.327 1.00 89.50 102 VAL A C 1
ATOM 778 O O . VAL A 1 102 ? -9.729 -5.594 -16.624 1.00 89.50 102 VAL A O 1
ATOM 781 N N . SER A 1 103 ? -8.054 -7.031 -17.017 1.00 89.25 103 SER A N 1
ATOM 782 C CA . SER A 1 103 ? -8.345 -7.868 -15.845 1.00 89.25 103 SER A CA 1
ATOM 783 C C . SER A 1 103 ? -8.214 -7.109 -14.518 1.00 89.25 103 SER A C 1
ATOM 785 O O . SER A 1 103 ? -9.084 -7.236 -13.657 1.00 89.25 103 SER A O 1
ATOM 787 N N . VAL A 1 104 ? -7.192 -6.255 -14.373 1.00 91.12 104 VAL A N 1
ATOM 788 C CA . VAL A 1 104 ? -7.023 -5.392 -13.193 1.00 91.12 104 VAL A CA 1
ATOM 789 C C . VAL A 1 104 ? -8.145 -4.358 -13.120 1.00 91.12 104 VAL A C 1
ATOM 791 O O . VAL A 1 104 ? -8.702 -4.143 -12.046 1.00 91.12 104 VAL A O 1
ATOM 794 N N . GLY A 1 105 ? -8.537 -3.767 -14.252 1.00 91.94 105 GLY A N 1
ATOM 795 C CA . GLY A 1 105 ? -9.668 -2.838 -14.316 1.00 91.94 105 GLY A CA 1
ATOM 796 C C . GLY A 1 105 ? -10.987 -3.475 -13.870 1.00 91.94 105 GLY A C 1
ATOM 797 O O . GLY A 1 105 ? -11.702 -2.900 -13.051 1.00 91.94 105 GLY A O 1
ATOM 798 N N . VAL A 1 106 ? -11.283 -4.691 -14.342 1.00 95.25 106 VAL A N 1
ATOM 799 C CA . VAL A 1 106 ? -12.470 -5.454 -13.920 1.00 95.25 106 VAL A CA 1
ATOM 800 C C . VAL A 1 106 ? -12.402 -5.799 -12.431 1.00 95.25 106 VAL A C 1
ATOM 802 O O . VAL A 1 106 ? -13.404 -5.666 -11.733 1.00 95.25 106 VAL A O 1
ATOM 805 N N . LEU A 1 107 ? -11.231 -6.181 -11.915 1.00 94.81 107 LEU A N 1
ATOM 806 C CA . LEU A 1 107 ? -11.054 -6.471 -10.492 1.00 94.81 107 LEU A CA 1
ATOM 807 C C . LEU A 1 107 ? -11.328 -5.232 -9.630 1.00 94.81 107 LEU A C 1
ATOM 809 O O . LEU A 1 107 ? -12.089 -5.319 -8.669 1.00 94.81 107 LEU A O 1
ATOM 813 N N . LEU A 1 108 ? -10.775 -4.072 -9.998 1.00 93.12 108 LEU A N 1
ATOM 814 C CA . LEU A 1 108 ? -11.030 -2.812 -9.293 1.00 93.12 108 LEU A CA 1
ATOM 815 C C . LEU A 1 108 ? -12.508 -2.409 -9.359 1.00 93.12 108 LEU A C 1
ATOM 817 O O . LEU A 1 108 ? -13.066 -1.958 -8.360 1.00 93.12 108 LEU A O 1
ATOM 821 N N . PHE A 1 109 ? -13.163 -2.622 -10.501 1.00 94.81 109 PHE A N 1
ATOM 822 C CA . PHE A 1 109 ? -14.598 -2.386 -10.647 1.00 94.81 109 PHE A CA 1
ATOM 823 C C . PHE A 1 109 ? -15.427 -3.272 -9.705 1.00 94.81 109 PHE A C 1
ATOM 825 O O . PHE A 1 109 ? -16.309 -2.775 -9.005 1.00 94.81 109 PHE A O 1
ATOM 832 N N . ILE A 1 110 ? -15.109 -4.568 -9.627 1.00 95.00 110 ILE A N 1
ATOM 833 C CA . ILE A 1 110 ? -15.778 -5.504 -8.712 1.00 95.00 110 ILE A CA 1
ATOM 834 C C . ILE A 1 110 ? -15.558 -5.087 -7.254 1.00 95.00 110 ILE A C 1
ATOM 836 O O . ILE A 1 110 ? -16.519 -5.051 -6.491 1.00 95.00 110 ILE A O 1
ATOM 840 N N . VAL A 1 111 ? -14.331 -4.714 -6.868 1.00 95.12 111 VAL A N 1
ATOM 841 C CA . VAL A 1 111 ? -14.032 -4.243 -5.504 1.00 95.12 111 VAL A CA 1
ATOM 842 C C . VAL A 1 111 ? -14.899 -3.037 -5.137 1.00 95.12 111 VAL A C 1
ATOM 844 O O . VAL A 1 111 ? -15.458 -3.012 -4.042 1.00 95.12 111 VAL A O 1
ATOM 847 N N . MET A 1 112 ? -15.085 -2.077 -6.049 1.00 91.19 112 MET A N 1
ATOM 848 C CA . MET A 1 112 ? -15.967 -0.931 -5.805 1.00 91.19 112 MET A CA 1
ATOM 849 C C . MET A 1 112 ? -17.429 -1.347 -5.611 1.00 91.19 112 MET A C 1
ATOM 851 O O . MET A 1 112 ? -18.071 -0.859 -4.682 1.00 91.19 112 MET A O 1
ATOM 855 N N . LEU A 1 113 ? -17.951 -2.275 -6.422 1.00 92.31 113 LEU A N 1
ATOM 856 C CA . LEU A 1 113 ? -19.305 -2.809 -6.228 1.00 92.31 113 LEU A CA 1
ATOM 857 C C . LEU A 1 113 ? -19.450 -3.521 -4.878 1.00 92.31 113 LEU A C 1
ATOM 859 O O . LEU A 1 113 ? -20.441 -3.311 -4.180 1.00 92.31 113 LEU A O 1
ATOM 863 N N . CYS A 1 114 ? -18.454 -4.318 -4.482 1.00 89.94 114 CYS A N 1
ATOM 864 C CA . CYS A 1 114 ? -18.443 -4.991 -3.188 1.00 89.94 114 CYS A CA 1
ATOM 865 C C . CYS A 1 114 ? -18.468 -3.982 -2.036 1.00 89.94 114 CYS A C 1
ATOM 867 O O . CYS A 1 114 ? -19.327 -4.091 -1.164 1.00 89.94 114 CYS A O 1
ATOM 869 N N . VAL A 1 115 ? -17.590 -2.974 -2.051 1.00 90.88 115 VAL A N 1
ATOM 870 C CA . VAL A 1 115 ? -17.546 -1.945 -1.000 1.00 90.88 115 VAL A CA 1
ATOM 871 C C . VAL A 1 115 ? -18.875 -1.194 -0.912 1.00 90.88 115 VAL A C 1
ATOM 873 O O . VAL A 1 115 ? -19.411 -1.055 0.183 1.00 90.88 115 VAL A O 1
ATOM 876 N N . VAL A 1 116 ? -19.454 -0.779 -2.044 1.00 90.31 116 VAL A N 1
ATOM 877 C CA . VAL A 1 116 ? -20.763 -0.102 -2.059 1.00 90.31 116 VAL A CA 1
ATOM 878 C C . VAL A 1 116 ? -21.856 -1.011 -1.497 1.00 90.31 116 VAL A C 1
ATOM 880 O O . VAL A 1 116 ? -22.624 -0.570 -0.651 1.00 90.31 116 VAL A O 1
ATOM 883 N N . SER A 1 117 ? -21.892 -2.288 -1.886 1.00 87.69 117 SER A N 1
ATOM 884 C CA . SER A 1 117 ? -22.884 -3.240 -1.368 1.00 87.69 117 SER A CA 1
ATOM 885 C C . SER A 1 117 ? -22.744 -3.522 0.131 1.00 87.69 117 SER A C 1
ATOM 887 O O . SER A 1 117 ? -23.743 -3.774 0.794 1.00 87.69 117 SER A O 1
ATOM 889 N N . MET A 1 118 ? -21.524 -3.459 0.682 1.00 84.19 118 MET A N 1
ATOM 890 C CA . MET A 1 118 ? -21.295 -3.622 2.122 1.00 84.19 118 MET A CA 1
ATOM 891 C C . MET A 1 118 ? -21.674 -2.376 2.926 1.00 84.19 118 MET A C 1
ATOM 893 O O . MET A 1 118 ? -22.050 -2.497 4.089 1.00 84.19 118 MET A O 1
ATOM 897 N N . VAL A 1 119 ? -21.557 -1.189 2.326 1.00 82.44 119 VAL A N 1
ATOM 898 C CA . VAL A 1 119 ? -21.904 0.093 2.961 1.00 82.44 119 VAL A CA 1
ATOM 899 C C . VAL A 1 119 ? -23.391 0.427 2.796 1.00 82.44 119 VAL A C 1
ATOM 901 O O . VAL A 1 119 ? -23.925 1.220 3.572 1.00 82.44 119 VAL A O 1
ATOM 904 N N . ASP A 1 120 ? -24.085 -0.178 1.828 1.00 77.81 120 ASP A N 1
ATOM 905 C CA . ASP A 1 120 ? -25.520 0.014 1.636 1.00 77.81 120 ASP A CA 1
ATOM 906 C C . ASP A 1 120 ? -26.340 -0.686 2.735 1.00 77.81 120 ASP A C 1
ATOM 908 O O . ASP A 1 120 ? -26.870 -1.790 2.591 1.00 77.81 120 ASP A O 1
ATOM 912 N N . PHE A 1 121 ? -26.476 0.001 3.869 1.00 62.19 121 PHE A N 1
ATOM 913 C CA . PHE A 1 121 ? -27.357 -0.395 4.964 1.00 62.19 121 PHE A CA 1
ATOM 914 C C . PHE A 1 121 ? -28.850 -0.335 4.588 1.00 62.19 121 PHE A C 1
ATOM 916 O O . PHE A 1 121 ? -29.678 -0.757 5.394 1.00 62.19 121 PHE A O 1
ATOM 923 N N . SER A 1 122 ? -29.233 0.126 3.384 1.00 59.28 122 SER A N 1
ATOM 924 C CA . SER A 1 122 ? -30.637 0.185 2.945 1.00 59.28 122 SER A CA 1
ATOM 925 C C . SER A 1 122 ? -31.302 -1.193 2.844 1.00 59.28 122 SER A C 1
ATOM 927 O O . SER A 1 122 ? -32.531 -1.262 2.806 1.00 59.28 122 SER A O 1
ATOM 929 N N . GLN A 1 123 ? -30.534 -2.288 2.799 1.00 56.72 123 GLN A N 1
ATOM 930 C CA . GLN A 1 123 ? -31.069 -3.658 2.821 1.00 56.72 123 GLN A CA 1
ATOM 931 C C . GLN A 1 123 ? -30.949 -4.340 4.198 1.00 56.72 123 GLN A C 1
ATOM 933 O O . GLN A 1 123 ? -31.474 -5.437 4.393 1.00 56.72 123 GLN A O 1
ATOM 938 N N . GLY A 1 124 ? -30.298 -3.692 5.170 1.00 53.53 124 GLY A N 1
ATOM 939 C CA . GLY A 1 124 ? -30.170 -4.171 6.542 1.00 53.53 124 GLY A CA 1
ATOM 940 C C . GLY A 1 124 ? -31.367 -3.739 7.382 1.00 53.53 124 GLY A C 1
ATOM 941 O O . GLY A 1 124 ? -31.603 -2.553 7.569 1.00 53.53 124 GLY A O 1
ATOM 942 N N . ALA A 1 125 ? -32.130 -4.713 7.875 1.00 52.19 125 ALA A N 1
ATOM 943 C CA . ALA A 1 125 ? -33.308 -4.585 8.729 1.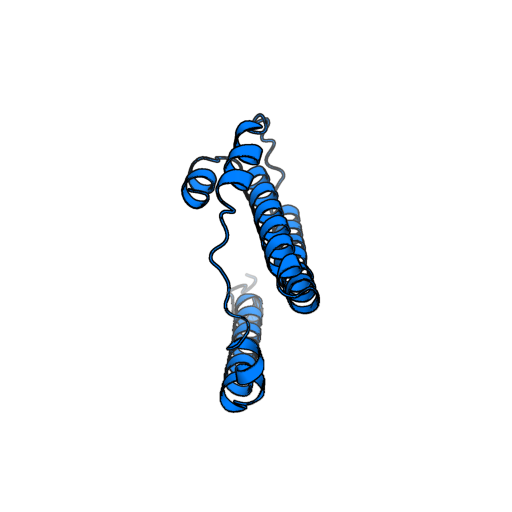00 52.19 125 ALA A CA 1
ATOM 944 C C . ALA A 1 125 ? -33.273 -3.425 9.754 1.00 52.19 125 ALA A C 1
ATOM 946 O O . ALA A 1 125 ? -32.956 -3.615 10.923 1.00 52.19 125 ALA A O 1
ATOM 947 N N . MET A 1 126 ? -33.725 -2.244 9.340 1.00 53.81 126 MET A N 1
ATOM 948 C CA . MET A 1 126 ? -34.268 -1.228 10.234 1.00 53.81 126 MET A CA 1
ATOM 949 C C . MET A 1 126 ? -35.694 -0.916 9.773 1.00 53.81 126 MET A C 1
ATOM 951 O O . MET A 1 126 ? -36.022 0.166 9.291 1.00 53.81 126 MET A O 1
ATOM 955 N N . ARG A 1 127 ? -36.576 -1.918 9.916 1.00 49.94 127 ARG A N 1
ATOM 956 C CA . ARG A 1 127 ? -37.983 -1.612 10.173 1.00 49.94 127 ARG A CA 1
ATOM 957 C C . ARG A 1 127 ? -38.006 -0.922 11.527 1.00 49.94 127 ARG A C 1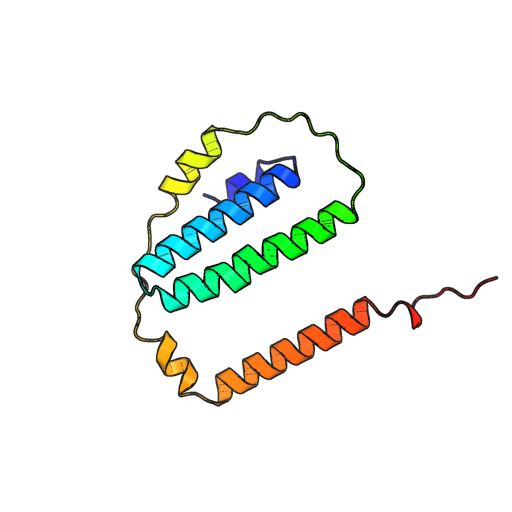
ATOM 959 O O . ARG A 1 127 ? -37.844 -1.568 12.554 1.00 49.94 127 ARG A O 1
ATOM 966 N N . VAL A 1 128 ? -38.158 0.393 11.479 1.00 53.81 128 VAL A N 1
ATOM 967 C CA . VAL A 1 128 ? -38.635 1.198 12.594 1.00 53.81 128 VAL A CA 1
ATOM 968 C C . VAL A 1 128 ? -39.975 0.591 13.025 1.00 53.81 128 VAL A C 1
ATOM 970 O O . VAL A 1 128 ? -40.944 0.632 12.265 1.00 53.81 128 VAL A O 1
ATOM 973 N N . LEU A 1 129 ? -39.988 -0.044 14.193 1.00 39.78 129 LEU A N 1
ATOM 974 C CA . LEU A 1 129 ? -41.169 -0.270 15.020 1.00 39.78 129 LEU A CA 1
ATOM 975 C C . LEU A 1 129 ? -40.853 0.302 16.398 1.00 39.78 129 LEU A C 1
ATOM 977 O O . LEU A 1 129 ? -39.744 0.005 16.897 1.00 39.78 129 LEU A O 1
#

Secondary structure (DSSP, 8-state):
-HHHHHHT---HHHHHHHHHHHHHHHHHHHHHH-HHHHHHHIIIIIIHHHHHHHHHHHHS----------TTHHHHHHHH-------THHHHHHHH-HHHHHHHHHHHHHHHHHHHHHH-GGGS-----

Foldseek 3Di:
DVVVVLVPDDDVVLSLVVLLVLQLVVLVVVCVVPVVVSVVSCCCPSVVSVVVVVVVVVPDPDDPDPDDRPPVSVVVSVVVPPDDPDDPPVPVVCVVPVVNVVVVVVVVVVVVVVVVVVPPCVPPDPPPD

pLDDT: mean 74.06, std 14.28, range [39.78, 95.25]

Radius of gyration: 19.59 Å; chains: 1; bounding box: 59×20×52 Å